Protein AF-A0A7J7J330-F1 (afdb_monomer_lite)

Radius of gyration: 13.87 Å; chains: 1; bounding box: 36×31×30 Å

InterPro domains:
  IPR001849 Pleckstrin homology domain [PF00169] (2-78)
  IPR001849 Pleckstrin homology domain [PS50003] (1-78)
  IPR011993 PH-like domain superfamily [G3DSA:2.30.29.30] (1-78)

Structure (mmCIF, N/CA/C/O backbone):
data_AF-A0A7J7J330-F1
#
_entry.id   AF-A0A7J7J330-F1
#
loop_
_atom_site.group_PDB
_atom_site.id
_atom_site.type_symbol
_atom_site.label_atom_id
_atom_site.label_alt_id
_atom_site.label_comp_id
_atom_site.label_asym_id
_atom_site.label_entity_id
_atom_site.label_seq_id
_atom_site.pdbx_PDB_ins_code
_atom_site.Cartn_x
_atom_site.Cartn_y
_atom_site.Cartn_z
_atom_site.occupancy
_atom_site.B_iso_or_equiv
_atom_site.auth_seq_id
_atom_site.auth_comp_id
_atom_site.auth_asym_id
_atom_site.auth_atom_id
_atom_site.pdbx_PDB_model_num
ATOM 1 N N . MET A 1 1 ? 8.648 18.182 11.362 1.00 54.31 1 MET A N 1
ATOM 2 C CA . MET A 1 1 ? 9.092 18.576 10.008 1.00 54.31 1 MET A CA 1
ATOM 3 C C . MET A 1 1 ? 8.449 17.610 9.034 1.00 54.31 1 MET A C 1
ATOM 5 O O . MET A 1 1 ? 8.510 16.417 9.290 1.00 54.31 1 MET A O 1
ATOM 9 N N . GLN A 1 2 ? 7.761 18.112 8.012 1.00 75.75 2 GLN A N 1
ATOM 10 C CA . GLN A 1 2 ? 7.174 17.283 6.958 1.00 75.75 2 GLN A CA 1
ATOM 11 C C . GLN A 1 2 ? 8.267 16.956 5.939 1.00 75.75 2 GLN A C 1
ATOM 13 O O . GLN A 1 2 ? 8.992 17.859 5.516 1.00 75.75 2 GLN A O 1
ATOM 18 N N . ASP A 1 3 ? 8.403 15.681 5.580 1.00 78.06 3 ASP A N 1
ATOM 19 C CA . ASP A 1 3 ? 9.312 15.276 4.510 1.00 78.06 3 ASP A CA 1
ATOM 20 C C . ASP A 1 3 ? 8.836 15.897 3.188 1.00 78.06 3 ASP A C 1
ATOM 22 O O . ASP A 1 3 ? 7.654 15.836 2.852 1.00 78.06 3 ASP A O 1
ATOM 26 N N . LYS A 1 4 ? 9.759 16.525 2.448 1.00 83.44 4 LYS A N 1
ATOM 27 C CA . LYS A 1 4 ? 9.462 17.167 1.155 1.00 83.44 4 LYS A CA 1
ATOM 28 C C . LYS A 1 4 ? 9.348 16.169 0.002 1.00 83.44 4 LYS A C 1
ATOM 30 O O . LYS A 1 4 ? 8.791 16.508 -1.035 1.00 83.44 4 LYS A O 1
ATOM 35 N N . GLU A 1 5 ? 9.889 14.966 0.179 1.00 84.62 5 GLU A N 1
ATOM 36 C CA . GLU A 1 5 ? 9.965 13.935 -0.853 1.00 84.62 5 GLU A CA 1
ATOM 37 C C . GLU A 1 5 ? 9.448 12.592 -0.326 1.00 84.62 5 GLU A C 1
ATOM 39 O O . GLU A 1 5 ? 9.687 12.249 0.840 1.00 84.62 5 GLU A O 1
ATOM 44 N N . PRO A 1 6 ? 8.760 11.801 -1.169 1.00 88.94 6 PRO A N 1
ATOM 45 C CA . PRO A 1 6 ? 8.279 10.489 -0.777 1.00 88.94 6 PRO A CA 1
ATOM 46 C C . PRO A 1 6 ? 9.452 9.540 -0.518 1.00 88.94 6 PRO A C 1
ATOM 48 O O . PRO A 1 6 ? 10.422 9.470 -1.271 1.00 88.94 6 PRO A O 1
ATOM 51 N N . ARG A 1 7 ? 9.341 8.738 0.545 1.00 89.62 7 ARG A N 1
ATOM 52 C CA . ARG A 1 7 ? 10.342 7.708 0.859 1.00 89.62 7 ARG A CA 1
ATOM 53 C C . ARG A 1 7 ? 10.295 6.531 -0.113 1.00 89.62 7 ARG A C 1
ATOM 55 O O . ARG A 1 7 ? 11.295 5.834 -0.273 1.00 89.62 7 ARG A O 1
ATOM 62 N N . GLY A 1 8 ? 9.142 6.283 -0.712 1.00 92.75 8 GLY A N 1
ATOM 63 C CA . GLY A 1 8 ? 8.942 5.230 -1.687 1.00 92.75 8 GLY A CA 1
ATOM 64 C C . GLY A 1 8 ? 7.636 5.427 -2.431 1.00 92.75 8 GLY A C 1
ATOM 65 O O . GLY A 1 8 ? 6.753 6.148 -1.966 1.00 92.75 8 GLY A O 1
ATOM 66 N N . ILE A 1 9 ? 7.554 4.809 -3.601 1.00 94.12 9 ILE A N 1
ATOM 67 C CA . ILE A 1 9 ? 6.421 4.912 -4.514 1.00 94.12 9 ILE A CA 1
ATOM 68 C C . ILE A 1 9 ? 6.074 3.497 -4.972 1.00 94.12 9 ILE A C 1
ATOM 70 O O . ILE A 1 9 ? 6.955 2.742 -5.393 1.00 94.12 9 ILE A O 1
ATOM 74 N N . ILE A 1 10 ? 4.791 3.151 -4.870 1.00 94.94 10 ILE A N 1
ATOM 75 C CA . ILE A 1 10 ? 4.235 1.864 -5.288 1.00 94.94 10 ILE A CA 1
ATOM 76 C C . ILE A 1 10 ? 3.129 2.159 -6.313 1.00 94.94 10 ILE A C 1
ATOM 78 O O . ILE A 1 10 ? 2.071 2.655 -5.928 1.00 94.94 10 ILE A O 1
ATOM 82 N N . PRO A 1 11 ? 3.362 1.908 -7.611 1.00 93.56 11 PRO A N 1
ATOM 83 C CA . PRO A 1 11 ? 2.315 1.923 -8.627 1.00 93.56 11 PRO A CA 1
ATOM 84 C C . PRO A 1 11 ? 1.261 0.843 -8.344 1.00 93.56 11 PRO A C 1
ATOM 86 O O . PRO A 1 11 ? 1.613 -0.296 -8.040 1.00 93.56 11 PRO A O 1
ATOM 89 N N . LEU A 1 12 ? -0.024 1.185 -8.469 1.00 93.88 12 LEU A N 1
ATOM 90 C CA . LEU A 1 12 ? -1.141 0.280 -8.150 1.00 93.88 12 LEU A CA 1
ATOM 91 C C . LEU A 1 12 ? -1.705 -0.478 -9.370 1.00 93.88 12 LEU A C 1
ATOM 93 O O . LEU A 1 12 ? -2.530 -1.365 -9.211 1.00 93.88 12 LEU A O 1
ATOM 97 N N . GLU A 1 13 ? -1.226 -0.184 -10.581 1.00 89.56 13 GLU A N 1
ATOM 98 C CA . GLU A 1 13 ? -1.786 -0.631 -11.874 1.00 89.56 13 GLU A CA 1
ATOM 99 C C . GLU A 1 13 ? -1.873 -2.158 -12.071 1.00 89.56 13 GLU A C 1
ATOM 101 O O . GLU A 1 13 ? -2.604 -2.635 -12.933 1.00 89.56 13 GLU A O 1
ATOM 106 N N . SER A 1 14 ? -1.099 -2.948 -11.325 1.00 89.38 14 SER A N 1
ATOM 107 C CA . SER A 1 14 ? -1.100 -4.421 -11.409 1.00 89.38 14 SER A CA 1
ATOM 108 C C . SER A 1 14 ? -1.224 -5.081 -10.039 1.00 89.38 14 SER A C 1
ATOM 110 O O . SER A 1 14 ? -0.819 -6.235 -9.853 1.00 89.38 14 SER A O 1
ATOM 112 N N . LEU A 1 15 ? -1.750 -4.328 -9.074 1.00 94.81 15 LEU A N 1
ATOM 113 C CA . LEU A 1 15 ? -1.922 -4.761 -7.700 1.00 94.81 15 LEU A CA 1
ATOM 114 C C . LEU A 1 15 ? -3.402 -4.898 -7.373 1.00 94.81 15 LEU A C 1
ATOM 116 O O . LEU A 1 15 ? -4.258 -4.240 -7.953 1.00 94.81 15 LEU A O 1
ATOM 120 N N . SER A 1 16 ? -3.681 -5.745 -6.398 1.00 94.88 16 SER A N 1
ATOM 121 C CA . SER A 1 16 ? -4.962 -5.774 -5.711 1.00 94.88 16 SER A CA 1
ATOM 122 C C . SER A 1 16 ? -4.712 -5.713 -4.214 1.00 94.88 16 SER A C 1
ATOM 124 O O . SER A 1 16 ? -3.620 -6.023 -3.731 1.00 94.88 16 SER A O 1
ATOM 126 N N . VAL A 1 17 ? -5.739 -5.309 -3.479 1.00 96.38 17 VAL A N 1
ATOM 127 C CA . VAL A 1 17 ? -5.724 -5.236 -2.021 1.00 96.38 17 VAL A CA 1
ATOM 128 C C . VAL A 1 17 ? -6.683 -6.262 -1.427 1.00 96.38 17 VAL A C 1
ATOM 130 O O . VAL A 1 17 ? -7.759 -6.517 -1.977 1.00 96.38 17 VAL A O 1
ATOM 133 N N . ARG A 1 18 ? -6.292 -6.869 -0.308 1.00 94.69 18 ARG A N 1
ATOM 134 C CA . ARG A 1 18 ? -7.149 -7.759 0.482 1.00 94.69 18 ARG A CA 1
ATOM 135 C C . ARG A 1 18 ? -6.893 -7.599 1.971 1.00 94.69 18 ARG A C 1
ATOM 137 O O . ARG A 1 18 ? -5.804 -7.198 2.376 1.00 94.69 18 ARG A O 1
ATOM 144 N N . GLU A 1 19 ? -7.890 -7.963 2.763 1.00 93.50 19 GLU A N 1
ATOM 145 C CA . GLU A 1 19 ? -7.727 -8.136 4.203 1.00 93.50 19 GLU A CA 1
ATOM 146 C C . GLU A 1 19 ? -6.758 -9.287 4.487 1.00 93.50 19 GLU A C 1
ATOM 148 O O . GLU A 1 19 ? -6.744 -10.306 3.786 1.00 93.50 19 GLU A O 1
ATOM 153 N N . CYS A 1 20 ? -5.939 -9.115 5.519 1.00 88.62 20 CYS A N 1
ATOM 154 C CA . CYS A 1 20 ? -5.057 -10.152 6.030 1.00 88.62 20 CYS A CA 1
ATOM 155 C C . CYS A 1 20 ? -5.586 -10.688 7.352 1.00 88.62 20 CYS A C 1
ATOM 157 O O . CYS A 1 20 ? -6.198 -9.959 8.127 1.00 88.62 20 CYS A O 1
ATOM 159 N N . ALA A 1 21 ? -5.260 -11.947 7.650 1.00 82.94 21 ALA A N 1
ATOM 160 C CA . ALA A 1 21 ? -5.421 -12.458 9.003 1.00 82.94 21 ALA A CA 1
ATOM 161 C C . ALA A 1 21 ? -4.642 -11.563 9.978 1.00 82.94 21 ALA A C 1
ATOM 163 O O . ALA A 1 21 ? -3.476 -11.242 9.726 1.00 82.94 21 ALA A O 1
ATOM 164 N N . GLU A 1 22 ? -5.292 -11.159 11.069 1.00 75.56 22 GLU A N 1
ATOM 165 C CA . GLU A 1 22 ? -4.635 -10.372 12.105 1.00 75.56 22 GLU A CA 1
ATOM 166 C C . GLU A 1 22 ? -3.455 -11.166 12.674 1.00 75.56 22 GLU A C 1
ATOM 168 O O . GLU A 1 22 ? -3.590 -12.318 13.099 1.00 75.56 22 GLU A O 1
ATOM 173 N N . GLU A 1 23 ? -2.268 -10.562 12.651 1.00 76.19 23 GLU A N 1
ATOM 174 C CA . GLU A 1 23 ? -1.107 -11.127 13.327 1.00 76.19 23 GLU A CA 1
ATOM 175 C C . GLU A 1 23 ? -1.162 -10.732 14.803 1.00 76.19 23 GLU A C 1
ATOM 177 O O . GLU A 1 23 ? -1.604 -9.639 15.146 1.00 76.19 23 GLU A O 1
ATOM 182 N N . GLN A 1 24 ? -0.630 -11.578 15.691 1.00 73.69 24 GLN A N 1
ATOM 183 C CA . GLN A 1 24 ? -0.654 -11.359 17.148 1.00 73.69 24 GLN A CA 1
ATOM 184 C C . GLN A 1 24 ? -0.125 -9.981 17.598 1.00 73.69 24 GLN A C 1
ATOM 186 O O . GLN A 1 24 ? -0.411 -9.554 18.712 1.00 73.69 24 GLN A O 1
ATOM 191 N N . SER A 1 25 ? 0.658 -9.292 16.757 1.00 79.50 25 SER A N 1
ATOM 192 C CA . SER A 1 25 ? 1.225 -7.971 17.049 1.00 79.50 25 SER A CA 1
ATOM 193 C C . SER A 1 25 ? 0.574 -6.799 16.303 1.00 79.50 25 SER A C 1
ATOM 195 O O . SER A 1 25 ? 0.952 -5.655 16.562 1.00 79.50 25 SER A O 1
ATOM 197 N N . ARG A 1 26 ? -0.349 -7.038 15.358 1.00 84.19 26 ARG A N 1
ATOM 198 C CA . ARG A 1 26 ? -0.918 -5.990 14.492 1.00 84.19 26 ARG A CA 1
ATOM 199 C C . ARG A 1 26 ? -2.385 -6.261 14.157 1.00 84.19 26 ARG A C 1
ATOM 201 O O . ARG A 1 26 ? -2.703 -7.248 13.500 1.00 84.19 26 ARG A O 1
ATOM 208 N N . ALA A 1 27 ? -3.245 -5.330 14.559 1.00 91.56 27 ALA A N 1
ATOM 209 C CA . ALA A 1 27 ? -4.659 -5.308 14.198 1.00 91.56 27 ALA A CA 1
ATOM 210 C C . ALA A 1 27 ? -4.881 -4.621 12.840 1.00 91.56 27 ALA A C 1
ATOM 212 O O . ALA A 1 27 ? -3.986 -3.934 12.329 1.00 91.56 27 ALA A O 1
ATOM 213 N N . HIS A 1 28 ? -6.076 -4.799 12.270 1.00 94.00 28 HIS A N 1
ATOM 214 C CA . HIS A 1 28 ? -6.550 -4.043 11.098 1.00 94.00 28 HIS A CA 1
ATOM 215 C C . HIS A 1 28 ? -5.575 -4.107 9.911 1.00 94.00 28 HIS A C 1
ATOM 217 O O . HIS A 1 28 ? -5.171 -3.089 9.336 1.00 94.00 28 HIS A O 1
ATOM 223 N N . CYS A 1 29 ? -5.119 -5.326 9.613 1.00 95.12 29 CYS A N 1
ATOM 224 C CA . CYS A 1 29 ? -4.101 -5.581 8.608 1.00 95.12 29 CYS A CA 1
ATOM 225 C C . CYS A 1 29 ? -4.707 -5.837 7.228 1.00 95.12 29 CYS A C 1
ATOM 227 O O . CYS A 1 29 ? -5.629 -6.631 7.062 1.00 95.12 29 CYS A O 1
ATOM 229 N N . PHE A 1 30 ? -4.090 -5.241 6.217 1.00 95.44 30 PHE A N 1
ATOM 230 C CA . PHE A 1 30 ? -4.384 -5.492 4.813 1.00 95.44 30 PHE A CA 1
ATOM 231 C C . PHE A 1 30 ? -3.081 -5.586 4.026 1.00 95.44 30 PHE A C 1
ATOM 233 O O . PHE A 1 30 ? -2.035 -5.098 4.469 1.00 95.44 30 PHE A O 1
ATOM 240 N N . GLU A 1 31 ? -3.118 -6.215 2.857 1.00 95.56 31 GLU A N 1
ATOM 241 C CA . GLU A 1 31 ? -1.943 -6.300 1.997 1.00 95.56 31 GLU A CA 1
ATOM 242 C C . GLU A 1 31 ? -2.231 -5.972 0.542 1.00 95.56 31 GLU A C 1
ATOM 244 O O . GLU A 1 31 ? -3.287 -6.304 0.000 1.00 95.56 31 GLU A O 1
ATOM 249 N N . LEU A 1 32 ? -1.234 -5.350 -0.089 1.00 95.69 32 LEU A N 1
ATOM 250 C CA . LEU A 1 32 ? -1.129 -5.242 -1.537 1.00 95.69 32 LEU A CA 1
ATOM 251 C C . LEU A 1 32 ? -0.382 -6.459 -2.064 1.00 95.69 32 LEU A C 1
ATOM 253 O O . LEU A 1 32 ? 0.703 -6.779 -1.568 1.00 95.69 32 LEU A O 1
ATOM 257 N N . PHE A 1 33 ? -0.931 -7.094 -3.090 1.00 94.25 33 PHE A N 1
ATOM 258 C CA . PHE A 1 33 ? -0.328 -8.236 -3.766 1.00 94.25 33 PHE A CA 1
ATOM 259 C C . PHE A 1 33 ? -0.410 -8.064 -5.286 1.00 94.25 33 PHE A C 1
ATOM 261 O O . PHE A 1 33 ? -1.322 -7.411 -5.798 1.00 94.25 33 PHE A O 1
ATOM 268 N N . GLY A 1 34 ? 0.557 -8.631 -6.008 1.00 93.38 34 GLY A N 1
ATOM 269 C CA . GLY A 1 34 ? 0.558 -8.634 -7.471 1.00 93.38 34 GLY A CA 1
ATOM 270 C C . GLY A 1 34 ? -0.483 -9.602 -8.032 1.00 93.38 34 GLY A C 1
ATOM 271 O O . GLY A 1 34 ? -0.582 -10.740 -7.580 1.00 93.38 34 GLY A O 1
ATOM 272 N N . LEU A 1 35 ? -1.249 -9.168 -9.035 1.00 90.38 35 LEU A N 1
ATOM 273 C CA . LEU A 1 35 ? -2.231 -10.029 -9.714 1.00 90.38 35 LEU A CA 1
ATOM 274 C C . LEU A 1 35 ? -1.573 -11.037 -10.667 1.00 90.38 35 LEU A C 1
ATOM 276 O O . LEU A 1 35 ? -2.081 -12.139 -10.869 1.00 90.38 35 LEU A O 1
ATOM 280 N N . HIS A 1 36 ? -0.454 -10.640 -11.276 1.00 87.75 36 HIS A N 1
ATOM 281 C CA . HIS A 1 36 ? 0.212 -11.388 -12.348 1.00 87.75 36 HIS A CA 1
ATOM 282 C C . HIS A 1 36 ? 1.728 -11.496 -12.156 1.00 87.75 36 HIS A C 1
ATOM 284 O O . HIS A 1 36 ? 2.428 -11.986 -13.040 1.00 87.75 36 HIS A O 1
ATOM 290 N N . THR A 1 37 ? 2.254 -10.994 -11.038 1.00 83.69 37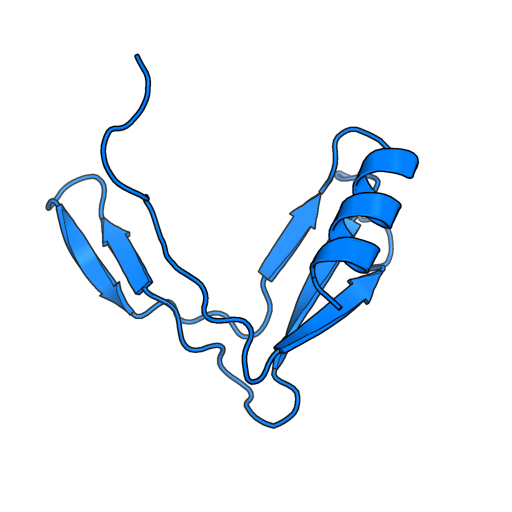 THR A N 1
ATOM 291 C CA . THR A 1 37 ? 3.691 -10.957 -10.770 1.00 83.69 37 THR A CA 1
ATOM 292 C C . THR A 1 37 ? 3.971 -11.336 -9.327 1.00 83.69 37 THR A C 1
ATOM 294 O O . THR A 1 37 ? 3.289 -10.878 -8.413 1.00 83.69 37 THR A O 1
ATOM 297 N N . ASP A 1 38 ? 5.028 -12.119 -9.123 1.00 83.69 38 ASP A N 1
ATOM 298 C CA . ASP A 1 38 ? 5.477 -12.486 -7.778 1.00 83.69 38 ASP A CA 1
ATOM 299 C C . ASP A 1 38 ? 6.171 -11.327 -7.062 1.00 83.69 38 ASP A C 1
ATOM 301 O O . ASP A 1 38 ? 6.221 -11.315 -5.840 1.00 83.69 38 ASP A O 1
ATOM 305 N N . CYS A 1 39 ? 6.702 -10.349 -7.804 1.00 90.31 39 CYS A N 1
ATOM 306 C CA . CYS A 1 39 ? 7.331 -9.153 -7.253 1.00 90.31 39 CYS A CA 1
ATOM 307 C C . CYS A 1 39 ? 6.561 -7.902 -7.676 1.00 90.31 39 CYS A C 1
ATOM 309 O O . CYS A 1 39 ? 6.234 -7.715 -8.852 1.00 90.31 39 CYS A O 1
ATOM 311 N N . ILE A 1 40 ? 6.311 -7.024 -6.710 1.00 93.06 40 ILE A N 1
ATOM 312 C CA . ILE A 1 40 ? 5.683 -5.723 -6.912 1.00 93.06 40 ILE A CA 1
ATOM 313 C C . ILE A 1 40 ? 6.754 -4.738 -7.374 1.00 93.06 40 ILE A C 1
ATOM 315 O O . ILE A 1 40 ? 7.771 -4.555 -6.703 1.00 93.06 40 ILE A O 1
ATOM 319 N N . LYS A 1 41 ? 6.513 -4.084 -8.514 1.00 90.69 41 LYS A N 1
ATOM 320 C CA . LYS A 1 41 ? 7.356 -2.982 -8.988 1.00 90.69 41 LYS A CA 1
ATOM 321 C C . LYS A 1 41 ? 7.172 -1.802 -8.046 1.00 90.69 41 LYS A C 1
ATOM 323 O O . LYS A 1 41 ? 6.066 -1.302 -7.908 1.00 90.69 41 LYS A O 1
ATOM 328 N N . ALA A 1 42 ? 8.239 -1.357 -7.401 1.00 93.75 42 ALA A N 1
ATOM 329 C CA . ALA A 1 42 ? 8.216 -0.197 -6.519 1.00 93.75 42 ALA A CA 1
ATOM 330 C C . ALA A 1 42 ? 9.609 0.421 -6.444 1.00 93.75 42 ALA A C 1
ATOM 332 O O . ALA A 1 42 ? 10.606 -0.222 -6.780 1.00 93.75 42 ALA A O 1
ATOM 333 N N . CYS A 1 43 ? 9.705 1.648 -5.947 1.00 92.88 43 CYS A N 1
ATOM 334 C CA . CYS A 1 43 ? 10.987 2.258 -5.616 1.00 92.88 43 CYS A CA 1
ATOM 335 C C . CYS A 1 43 ? 10.998 2.768 -4.173 1.00 92.88 43 CYS A C 1
ATOM 337 O O . CYS A 1 43 ? 9.959 3.101 -3.601 1.00 92.88 43 CYS A O 1
ATOM 339 N N . LYS A 1 44 ? 12.184 2.804 -3.562 1.00 92.06 44 LYS A N 1
ATOM 340 C CA . LYS A 1 44 ? 12.418 3.383 -2.238 1.00 92.06 44 LYS A CA 1
ATOM 341 C C . LYS A 1 44 ? 13.739 4.137 -2.193 1.00 92.06 44 LYS A C 1
ATOM 343 O O . LYS A 1 44 ? 14.733 3.693 -2.761 1.00 92.06 44 LYS A O 1
ATOM 348 N N . THR A 1 45 ? 13.762 5.236 -1.460 1.00 90.69 45 THR A N 1
ATOM 349 C CA . THR A 1 45 ? 14.950 6.065 -1.265 1.00 90.69 45 THR A CA 1
ATOM 350 C C . THR A 1 45 ? 15.672 5.643 0.008 1.00 90.69 45 THR A C 1
ATOM 352 O O . THR A 1 45 ? 15.129 5.756 1.115 1.00 90.69 45 THR A O 1
ATOM 355 N N . ASP A 1 46 ? 16.912 5.174 -0.127 1.00 85.12 46 ASP A N 1
ATOM 356 C CA . ASP A 1 46 ? 17.749 4.825 1.019 1.00 85.12 46 ASP A CA 1
ATOM 357 C C . ASP A 1 46 ? 18.012 6.053 1.905 1.00 85.12 46 ASP A C 1
ATOM 359 O O . ASP A 1 46 ? 18.389 7.123 1.430 1.00 85.12 46 ASP A O 1
ATOM 363 N N . LYS A 1 47 ? 17.824 5.900 3.221 1.00 77.69 47 LYS A N 1
ATOM 364 C CA . LYS A 1 47 ? 17.984 6.995 4.192 1.00 77.69 47 LYS A CA 1
ATOM 365 C C . LYS A 1 47 ? 19.421 7.484 4.298 1.00 77.69 47 LYS A C 1
ATOM 367 O O . LYS A 1 47 ? 19.619 8.656 4.594 1.00 77.69 47 LYS A O 1
ATOM 372 N N . LYS A 1 48 ? 20.402 6.601 4.101 1.00 79.69 48 LYS A N 1
ATOM 373 C CA . LYS A 1 48 ? 21.817 6.940 4.287 1.00 79.69 48 LYS A CA 1
ATOM 374 C C . LYS A 1 48 ? 22.427 7.567 3.040 1.00 79.69 48 LYS A C 1
ATOM 376 O O . LYS A 1 48 ? 23.188 8.516 3.160 1.00 79.69 48 LYS A O 1
ATOM 381 N N . SER A 1 49 ? 22.104 7.038 1.862 1.00 80.88 49 SER A N 1
ATOM 382 C CA . SER A 1 49 ? 22.709 7.478 0.601 1.00 80.88 49 SER A CA 1
ATOM 383 C C . SER A 1 49 ? 21.843 8.420 -0.234 1.00 80.88 49 SER A C 1
ATOM 385 O O . SER A 1 49 ? 22.359 9.019 -1.172 1.00 80.88 49 SER A O 1
ATOM 387 N N . GLY A 1 50 ? 20.539 8.528 0.047 1.00 81.62 50 GLY A N 1
ATOM 388 C CA . GLY A 1 50 ? 19.599 9.280 -0.793 1.00 81.62 50 GLY A CA 1
ATOM 389 C C . GLY A 1 50 ? 19.366 8.653 -2.172 1.00 81.62 50 GLY A C 1
ATOM 390 O O . GLY A 1 50 ? 18.659 9.224 -2.996 1.00 81.62 50 GLY A O 1
ATOM 391 N N . LYS A 1 51 ? 19.944 7.476 -2.447 1.00 87.31 51 LYS A N 1
ATOM 392 C CA . LYS A 1 51 ? 19.776 6.783 -3.724 1.00 87.31 51 LYS A CA 1
ATOM 393 C C . LYS A 1 51 ? 18.428 6.080 -3.782 1.00 87.31 51 LYS A C 1
ATOM 395 O O . LYS A 1 51 ? 18.008 5.430 -2.822 1.00 87.31 51 LYS A O 1
ATOM 400 N N . VAL A 1 52 ? 17.792 6.167 -4.944 1.00 87.12 52 VAL A N 1
ATOM 401 C CA . VAL A 1 52 ? 16.594 5.392 -5.262 1.00 87.1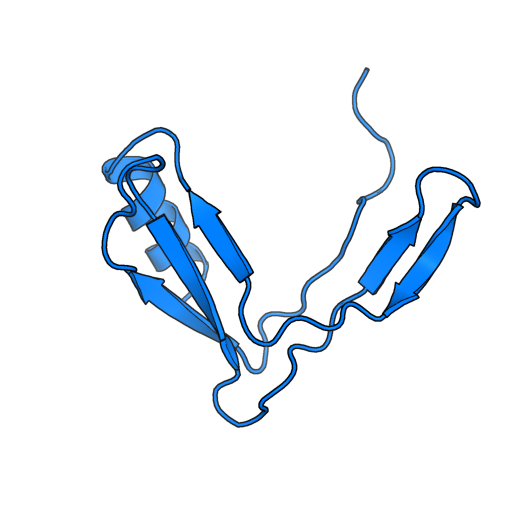2 52 VAL A CA 1
ATOM 402 C C . VAL A 1 52 ? 17.008 3.960 -5.585 1.00 87.12 52 VAL A C 1
ATOM 404 O O . VAL A 1 52 ? 17.908 3.722 -6.388 1.00 87.12 52 VAL A O 1
ATOM 407 N N . MET A 1 53 ? 16.350 3.006 -4.939 1.00 89.19 53 MET A N 1
ATOM 408 C CA . MET A 1 53 ? 16.529 1.575 -5.147 1.00 89.19 53 MET A CA 1
ATOM 409 C C . MET A 1 53 ? 15.186 0.921 -5.445 1.00 89.19 53 MET A C 1
ATOM 411 O O . MET A 1 53 ? 14.147 1.350 -4.942 1.00 89.19 53 MET A O 1
ATOM 415 N N . GLU A 1 54 ? 15.212 -0.148 -6.230 1.00 88.88 54 GLU A N 1
ATOM 416 C CA . GLU A 1 54 ? 14.026 -0.947 -6.518 1.00 88.88 54 GLU A CA 1
ATOM 417 C C . GLU A 1 54 ? 13.545 -1.688 -5.256 1.00 88.88 54 GLU A C 1
ATOM 419 O O . GLU A 1 54 ? 14.330 -2.283 -4.507 1.00 88.88 54 GLU A O 1
ATOM 424 N N . GLY A 1 55 ? 12.242 -1.620 -4.992 1.00 85.31 55 GLY A N 1
ATOM 425 C CA . GLY A 1 55 ? 11.577 -2.423 -3.974 1.00 85.31 55 GLY A CA 1
ATOM 426 C C . GLY A 1 55 ? 11.489 -3.878 -4.429 1.00 85.31 55 GLY A C 1
ATOM 427 O O . GLY A 1 55 ? 11.122 -4.151 -5.561 1.00 85.31 55 GLY A O 1
ATOM 428 N N . ARG A 1 56 ? 11.828 -4.818 -3.542 1.00 87.19 56 ARG A N 1
ATOM 429 C CA . ARG A 1 56 ? 11.776 -6.265 -3.811 1.00 87.19 56 ARG A CA 1
ATOM 430 C C . ARG A 1 56 ? 10.812 -6.936 -2.844 1.00 87.19 56 ARG A C 1
ATOM 432 O O . ARG A 1 56 ? 11.232 -7.651 -1.938 1.00 87.19 56 ARG A O 1
ATOM 439 N N . HIS A 1 57 ? 9.538 -6.588 -2.968 1.00 92.69 57 HIS A N 1
ATOM 440 C CA . HIS A 1 57 ? 8.475 -7.092 -2.106 1.00 92.69 57 HIS A CA 1
ATOM 441 C C . HIS A 1 57 ? 7.478 -7.888 -2.941 1.00 92.69 57 HIS A C 1
ATOM 443 O O . HIS A 1 57 ? 7.017 -7.403 -3.970 1.00 92.69 57 HIS A O 1
ATOM 449 N N . ASN A 1 58 ? 7.121 -9.081 -2.468 1.00 92.56 58 ASN A N 1
ATOM 450 C CA . ASN A 1 58 ? 6.053 -9.873 -3.080 1.00 92.56 58 ASN A CA 1
ATOM 451 C C . ASN A 1 58 ? 4.674 -9.387 -2.619 1.00 92.56 58 ASN A C 1
ATOM 453 O O . ASN A 1 58 ? 3.703 -9.419 -3.368 1.00 92.56 58 ASN A O 1
ATOM 457 N N . VAL A 1 59 ? 4.620 -8.895 -1.380 1.00 93.94 59 VAL A N 1
ATOM 458 C CA . VAL A 1 59 ? 3.452 -8.263 -0.773 1.00 93.94 59 VAL A CA 1
ATOM 459 C C . VAL A 1 59 ? 3.876 -7.053 0.054 1.00 93.94 59 VAL A C 1
ATOM 461 O O . VAL A 1 59 ? 4.961 -7.043 0.649 1.00 93.94 59 VAL A O 1
ATOM 464 N N . TYR A 1 60 ? 3.004 -6.052 0.135 1.00 94.12 60 TYR A N 1
ATOM 465 C CA . TYR A 1 60 ? 3.117 -4.961 1.103 1.00 94.12 60 TYR A CA 1
ATOM 466 C C . TYR A 1 60 ? 2.030 -5.109 2.157 1.00 94.12 60 TYR A C 1
ATOM 468 O O . TYR A 1 60 ? 0.875 -4.807 1.885 1.00 94.12 60 TYR A O 1
ATOM 476 N N . LYS A 1 61 ? 2.413 -5.544 3.361 1.00 93.94 61 LYS A N 1
ATOM 477 C CA . LYS A 1 61 ? 1.514 -5.589 4.518 1.00 93.94 61 LYS A CA 1
ATOM 478 C C . LYS A 1 61 ? 1.456 -4.226 5.201 1.00 93.94 61 LYS A C 1
ATOM 480 O O . LYS A 1 61 ? 2.496 -3.657 5.545 1.00 93.94 61 LYS A O 1
ATOM 485 N N . MET A 1 62 ? 0.247 -3.739 5.433 1.00 94.44 62 MET A N 1
ATOM 486 C CA . MET A 1 62 ? -0.055 -2.471 6.088 1.00 94.44 62 MET A CA 1
ATOM 487 C C . MET A 1 62 ? -1.024 -2.724 7.246 1.00 94.44 62 MET A C 1
ATOM 489 O O . MET A 1 62 ? -1.756 -3.709 7.248 1.00 94.44 62 MET A O 1
ATOM 493 N N . SER A 1 63 ? -0.993 -1.856 8.253 1.00 94.75 63 SER A N 1
ATOM 494 C CA . SER A 1 63 ? -1.901 -1.893 9.401 1.00 94.75 63 SER A CA 1
ATOM 495 C C . SER A 1 63 ? -2.454 -0.488 9.587 1.00 94.75 63 SER A C 1
ATOM 497 O O . SER A 1 63 ? -1.685 0.478 9.603 1.00 94.75 63 SER A O 1
ATOM 499 N N . ALA A 1 64 ? -3.778 -0.380 9.641 1.00 95.06 64 ALA A N 1
ATOM 500 C CA . ALA A 1 64 ? -4.467 0.870 9.933 1.00 95.06 64 ALA A CA 1
ATOM 501 C C . ALA A 1 64 ? -4.610 1.069 11.450 1.00 95.06 64 ALA A C 1
ATOM 503 O O . ALA A 1 64 ? -4.484 0.123 12.228 1.00 95.06 64 ALA A O 1
ATOM 504 N N . ALA A 1 65 ? -4.893 2.300 11.882 1.00 94.44 65 ALA A N 1
ATOM 505 C CA . ALA A 1 65 ? -5.110 2.590 13.299 1.00 94.44 65 ALA A CA 1
ATOM 506 C C . ALA A 1 65 ? -6.491 2.125 13.802 1.00 94.44 65 ALA A C 1
ATOM 508 O O . ALA A 1 65 ? -6.676 1.965 15.008 1.00 94.44 65 ALA A O 1
ATOM 509 N N . SER A 1 66 ? -7.439 1.862 12.897 1.00 95.06 66 SER A N 1
ATOM 510 C CA . SER A 1 66 ? -8.779 1.361 13.206 1.00 95.06 66 SER A CA 1
ATOM 511 C C . SER A 1 66 ? -9.345 0.486 12.080 1.00 95.06 66 SER A C 1
ATOM 513 O O . SER A 1 66 ? -8.880 0.542 10.940 1.00 95.06 66 SER A O 1
ATOM 515 N N . ALA A 1 67 ? -10.378 -0.304 12.392 1.00 94.62 67 ALA A N 1
ATOM 516 C CA . ALA A 1 67 ? -11.090 -1.114 11.400 1.00 94.62 67 ALA A CA 1
ATOM 517 C C . ALA A 1 67 ? -11.751 -0.253 10.308 1.00 94.62 67 ALA A C 1
ATOM 519 O O . ALA A 1 67 ? -11.640 -0.573 9.130 1.00 94.62 67 ALA A O 1
ATOM 520 N N . ALA A 1 68 ? -12.359 0.877 10.688 1.00 96.62 68 ALA A N 1
ATOM 521 C CA . ALA A 1 68 ? -12.979 1.801 9.739 1.00 96.62 68 ALA A CA 1
ATOM 522 C C . ALA A 1 68 ? -11.951 2.384 8.754 1.00 96.62 68 ALA A C 1
ATOM 524 O O . ALA A 1 68 ? -12.178 2.385 7.549 1.00 96.62 68 ALA A O 1
ATOM 525 N N . GLU A 1 69 ? -10.779 2.802 9.245 1.00 97.25 69 GLU A N 1
ATOM 52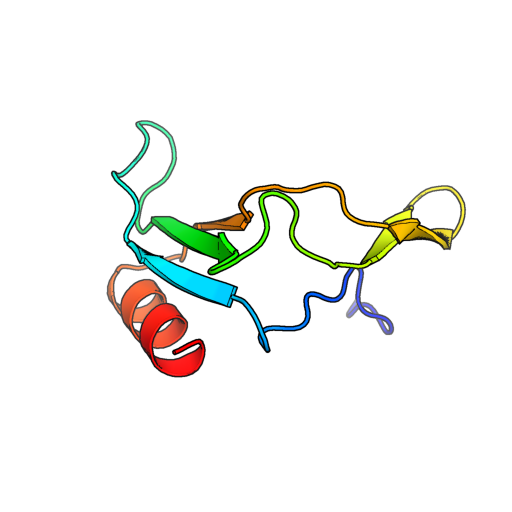6 C CA . GLU A 1 69 ? -9.710 3.276 8.360 1.00 97.25 69 GLU A CA 1
ATOM 527 C C . GLU A 1 69 ? -9.173 2.165 7.457 1.00 97.25 69 GLU A C 1
ATOM 529 O O . GLU A 1 69 ? -8.850 2.434 6.305 1.00 97.25 69 GLU A O 1
ATOM 534 N N . MET A 1 70 ? -9.068 0.923 7.942 1.00 95.69 70 MET A N 1
ATOM 535 C CA . MET A 1 70 ? -8.678 -0.212 7.099 1.00 95.69 70 MET A CA 1
ATOM 536 C C . MET A 1 70 ? -9.659 -0.398 5.939 1.00 95.69 70 MET A C 1
ATOM 538 O O . MET A 1 70 ? -9.225 -0.522 4.794 1.00 95.69 70 MET A O 1
ATOM 542 N N . GLU A 1 71 ? -10.962 -0.398 6.218 1.00 95.75 71 GLU A N 1
ATOM 543 C CA . GLU A 1 71 ? -12.004 -0.517 5.194 1.00 95.75 71 GLU A CA 1
ATOM 544 C C . GLU A 1 71 ? -11.937 0.635 4.184 1.00 95.75 71 GLU A C 1
ATOM 546 O O . GLU A 1 71 ? -11.982 0.393 2.974 1.00 95.75 71 GLU A O 1
ATOM 551 N N . ASP A 1 72 ? -11.746 1.870 4.656 1.00 97.81 72 ASP A N 1
ATOM 552 C CA . ASP A 1 72 ? -11.586 3.048 3.800 1.00 97.81 72 ASP A CA 1
ATOM 553 C C . ASP A 1 72 ? -10.328 2.960 2.926 1.00 97.81 72 ASP A C 1
ATOM 555 O O . ASP A 1 72 ? -10.391 3.250 1.728 1.00 97.81 72 ASP A O 1
ATOM 559 N N . TRP A 1 73 ? -9.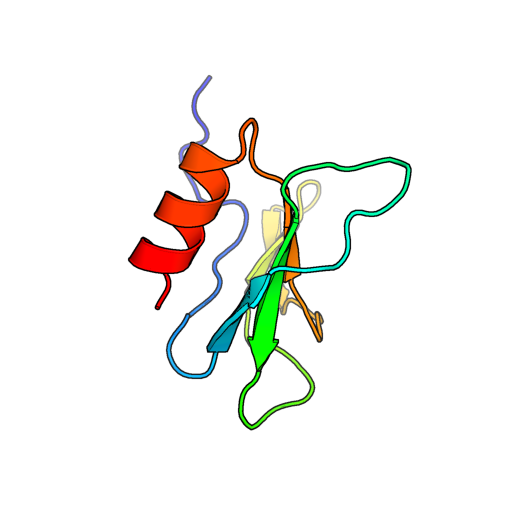198 2.502 3.476 1.00 96.88 73 TRP A N 1
ATOM 560 C CA . TRP A 1 73 ? -7.974 2.262 2.707 1.00 96.88 73 TRP A CA 1
ATOM 561 C C . TRP A 1 73 ? -8.195 1.210 1.623 1.00 96.88 73 TRP A C 1
ATOM 563 O O . TRP A 1 73 ? -7.876 1.455 0.460 1.00 96.88 73 TRP A O 1
ATOM 573 N N . ILE A 1 74 ? -8.776 0.060 1.973 1.00 95.81 74 ILE A N 1
ATOM 574 C CA . ILE A 1 74 ? -9.072 -1.019 1.020 1.00 95.81 74 ILE A CA 1
ATOM 575 C C . ILE A 1 74 ? -9.999 -0.511 -0.086 1.00 95.81 74 ILE A C 1
ATOM 577 O O . ILE A 1 74 ? -9.769 -0.798 -1.260 1.00 95.81 74 ILE A O 1
ATOM 581 N N . LYS A 1 75 ? -11.032 0.254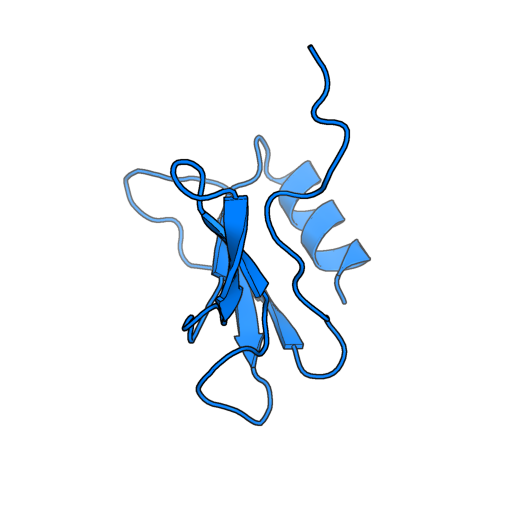 0.272 1.00 96.50 75 LYS A N 1
ATOM 582 C CA . LYS A 1 75 ? -11.995 0.819 -0.676 1.00 96.50 75 LYS A CA 1
ATOM 583 C C . LYS A 1 75 ? -11.364 1.840 -1.618 1.00 96.50 75 LYS A C 1
ATOM 585 O O . LYS A 1 75 ? -11.733 1.856 -2.783 1.00 96.50 75 LYS A O 1
ATOM 590 N N . CYS A 1 76 ? -10.454 2.682 -1.132 1.00 96.31 76 CYS A N 1
ATOM 591 C CA . CYS A 1 76 ? -9.776 3.687 -1.957 1.00 96.31 76 CYS A CA 1
ATOM 592 C C . CYS A 1 76 ? -8.696 3.094 -2.874 1.00 96.31 76 CYS A C 1
ATOM 594 O O . CYS A 1 76 ? -8.345 3.715 -3.873 1.00 96.31 76 CYS A O 1
ATOM 596 N N . ILE A 1 77 ? -8.120 1.950 -2.496 1.00 94.81 77 ILE A N 1
ATOM 597 C CA . ILE A 1 77 ? -7.055 1.281 -3.256 1.00 94.81 77 ILE A CA 1
ATOM 598 C C . ILE A 1 77 ? -7.619 0.359 -4.349 1.00 94.81 77 ILE A C 1
ATOM 600 O O . ILE A 1 77 ? -6.943 0.159 -5.358 1.00 94.81 77 ILE A O 1
ATOM 604 N N . LYS A 1 78 ? -8.807 -0.223 -4.139 1.00 88.44 78 LYS A N 1
ATOM 605 C CA . LYS A 1 78 ? -9.544 -0.97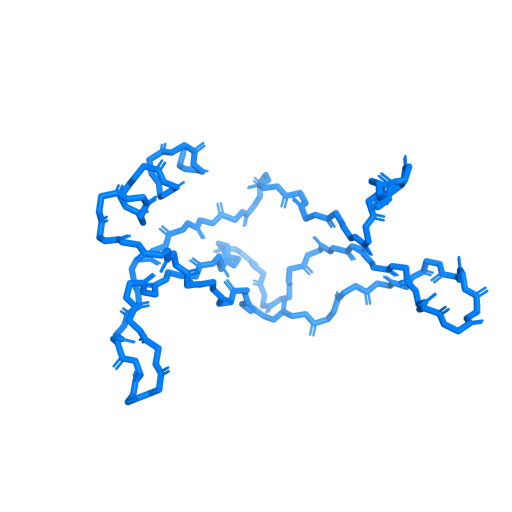3 -5.171 1.00 88.44 78 LYS A CA 1
ATOM 606 C C . LYS A 1 78 ? -9.996 -0.070 -6.313 1.00 88.44 78 LYS A C 1
ATOM 608 O O . LYS A 1 78 ? -9.990 -0.580 -7.453 1.00 88.44 78 LYS A O 1
#

Sequence (78 aa):
MQDKEPRGIIPLESLSVRECAEEQSRAHCFELFGLHTDCIKACKTDKKSGKVMEGRHNVYKMSAASAAEMEDWIKCIK

Secondary structure (DSSP, 8-state):
---SS-SEE---TTEEEEE-PPBTTBSSEEEEEESS-SSB--EEE-TTT--EEE--BSEEEEE-SSHHHHHHHHHHH-

Foldseek 3Di:
DDDPDDQKDFDLPQWAKDADDADPVAPLKMKIAGPPDQFGFMWGQDPPPRDIDTDGDRMDMDGDPDNVVSVVVNVVSD

pLDDT: mean 89.73, std 7.27, range [54.31, 97.81]

Organism: Bugula neritina (NCBI:txid10212)